Protein AF-A0A2A5CQS4-F1 (afdb_monomer)

Foldseek 3Di:
DFDKDWLVRLCVVVVHDSVVVVVCVVVVQADFDDDDPTGIGTPVRSVSVVQCVVCVVLPDDSVVSVVLVVVVVDPDDPPVSVVVVVVVVVVSVVVVVVVVVVVVVVVVVVVVVVVVVVD

Nearest PDB structures (foldseek):
  5gpe-assembly3_F  TM=7.564E-01  e=1.031E-04  Cupriavidus metallidurans CH34
  3qao-assembly1_A-2  TM=6.750E-01  e=1.261E-04  Listeria monocytogenes EGD-e
  7cla-assembly1_A-2  TM=6.133E-01  e=2.158E-04  Caulobacter vibrioides CB15
  5c8d-assembly2_F  TM=8.703E-01  e=1.583E-02  Thermus thermophilus HB27
  6ama-assembly1_B  TM=7.433E-01  e=9.893E-03  Streptomyces venezuelae

Sequence (119 aa):
MNKTYSISDLSKEFHITSRTIRHYEDLGLLSPVRKGTQRLFNAGDHVRLSLILRGKRIGFSLNEIREIITLYDQPEGEEQQTSFLLDKVYERRQKLILQRQDIQKMLSELDDIEEKLNK

Solvent-accessible surface area (backbone atoms only — not comparable to full-atom values): 6844 Å² tota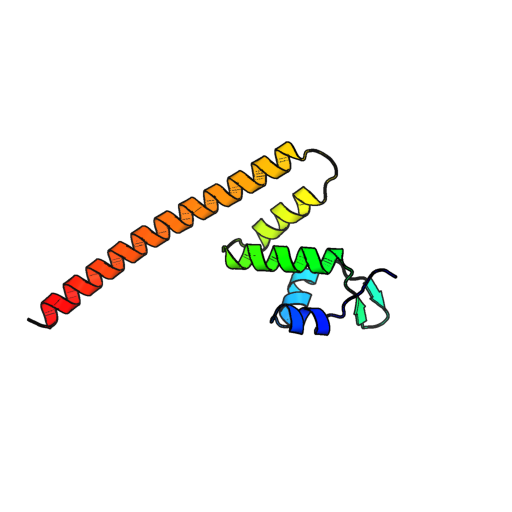l; per-residue (Å²): 130,86,64,69,37,44,58,65,53,51,18,64,75,67,74,44,55,56,67,57,55,49,51,37,36,77,72,66,72,40,83,58,51,72,59,86,93,44,52,37,28,45,61,64,46,52,55,47,50,54,51,52,53,52,40,46,73,79,63,48,51,76,64,58,46,45,55,54,53,56,53,70,73,46,96,70,56,70,68,59,48,51,50,53,53,51,51,54,52,48,55,51,50,52,53,51,52,51,53,51,53,53,52,52,51,54,50,52,56,49,52,57,50,52,59,61,73,75,105

pLDDT: mean 91.88, std 8.25, range [49.5, 98.5]

Secondary structure (DSSP, 8-state):
----EEHHHHHHHTT--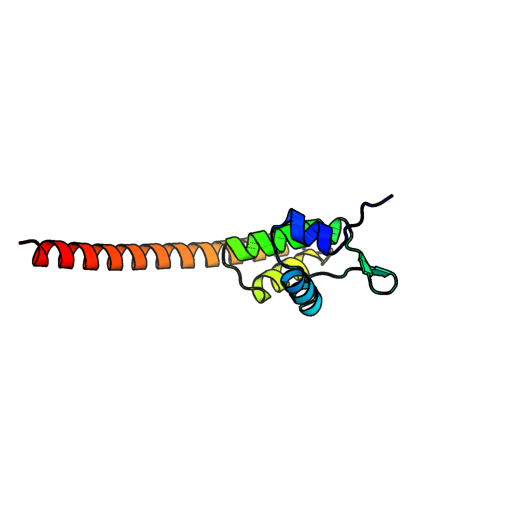HHHHHHHHHTTS--PEEETTEEEE-HHHHHHHHHHHHHHHHT--HHHHHHHHHHHTSSS-HHHHHHHHHHHHHHHHHHHHHHHHHHHHHHHHHHHHHHHH--

Mean predicted aligned error: 5.13 Å

Radius of gyration: 20.42 Å; Cα contacts (8 Å, |Δi|>4): 72; chains: 1; bounding box: 47×34×64 Å

Structure (mmCIF, N/CA/C/O backbone):
data_AF-A0A2A5CQS4-F1
#
_entry.id   AF-A0A2A5CQS4-F1
#
loop_
_atom_site.group_PDB
_atom_site.id
_atom_site.type_symbol
_atom_site.label_atom_id
_atom_site.label_alt_id
_atom_site.label_comp_id
_atom_site.label_asym_id
_atom_site.label_entity_id
_atom_site.label_seq_id
_atom_site.pdbx_PDB_ins_code
_atom_site.Cartn_x
_atom_site.Cartn_y
_atom_site.Cartn_z
_atom_site.occupancy
_atom_site.B_iso_or_equiv
_atom_site.auth_seq_id
_atom_site.auth_comp_id
_atom_site.auth_asym_id
_atom_site.auth_atom_id
_atom_site.pdbx_PDB_model_num
ATOM 1 N N . MET A 1 1 ? 22.794 -13.664 -16.743 1.00 49.50 1 MET A N 1
ATOM 2 C CA . MET A 1 1 ? 21.377 -13.611 -17.171 1.00 49.50 1 MET A CA 1
ATOM 3 C C . MET A 1 1 ? 20.586 -12.910 -16.080 1.00 49.50 1 MET A C 1
ATOM 5 O O . MET A 1 1 ? 20.665 -13.356 -14.943 1.00 49.50 1 MET A O 1
ATOM 9 N N . ASN A 1 2 ? 19.870 -11.823 -16.386 1.00 75.81 2 ASN A N 1
ATOM 10 C CA . ASN A 1 2 ? 18.989 -11.194 -15.397 1.00 75.81 2 ASN A CA 1
ATOM 11 C C . ASN A 1 2 ? 17.813 -12.131 -15.108 1.00 75.81 2 ASN A C 1
ATOM 13 O O . ASN A 1 2 ? 17.155 -12.605 -16.035 1.00 75.81 2 ASN A O 1
ATOM 17 N N . LYS A 1 3 ? 17.586 -12.429 -13.826 1.00 89.88 3 LYS A N 1
ATOM 18 C CA . LYS A 1 3 ? 16.489 -13.289 -13.373 1.00 89.88 3 LYS A CA 1
ATOM 19 C C . LYS A 1 3 ? 15.155 -12.681 -13.815 1.00 89.88 3 LYS A C 1
ATOM 21 O O . LYS A 1 3 ? 14.933 -11.482 -13.650 1.00 89.88 3 LYS A O 1
ATOM 26 N N . THR A 1 4 ? 14.291 -13.515 -14.383 1.00 95.31 4 THR A N 1
ATOM 27 C CA . THR A 1 4 ? 12.919 -13.147 -14.746 1.00 95.31 4 THR A CA 1
ATOM 28 C C . THR A 1 4 ? 11.939 -13.992 -13.950 1.00 95.31 4 THR A C 1
ATOM 30 O O . THR A 1 4 ? 12.268 -15.100 -13.526 1.00 95.31 4 THR A O 1
ATOM 33 N N . TYR A 1 5 ? 10.750 -13.447 -13.735 1.00 97.19 5 TYR A N 1
ATOM 34 C CA . TYR A 1 5 ? 9.682 -14.053 -12.959 1.00 97.19 5 TYR A CA 1
ATOM 35 C C . TYR A 1 5 ? 8.430 -14.130 -13.823 1.00 97.19 5 TYR A C 1
ATOM 37 O O . TYR A 1 5 ? 8.084 -13.177 -14.524 1.00 97.19 5 TYR A O 1
ATOM 45 N N . SER A 1 6 ? 7.725 -15.253 -13.774 1.00 97.31 6 SER A N 1
ATOM 46 C CA . SER A 1 6 ? 6.367 -15.326 -14.295 1.00 97.31 6 SER A CA 1
ATOM 47 C C . SER A 1 6 ? 5.381 -14.703 -13.303 1.00 97.31 6 SER A C 1
ATOM 49 O O . SER A 1 6 ? 5.659 -14.554 -12.112 1.00 97.31 6 SER A O 1
ATOM 51 N N . ILE A 1 7 ? 4.171 -14.400 -13.775 1.00 97.38 7 ILE A N 1
ATOM 52 C CA . ILE A 1 7 ? 3.090 -13.948 -12.887 1.00 97.38 7 ILE A CA 1
ATOM 53 C C . ILE A 1 7 ? 2.754 -14.977 -11.796 1.00 97.38 7 ILE A C 1
ATOM 55 O O . ILE A 1 7 ? 2.322 -14.606 -10.706 1.00 97.38 7 ILE A O 1
ATOM 59 N N . SER A 1 8 ? 2.940 -16.267 -12.085 1.00 97.50 8 SER A N 1
ATOM 60 C CA . SER A 1 8 ? 2.700 -17.354 -11.137 1.00 97.50 8 SER A CA 1
ATOM 61 C C . SER A 1 8 ? 3.779 -17.413 -10.060 1.00 97.50 8 SER A C 1
ATOM 63 O O . SER A 1 8 ? 3.442 -17.680 -8.910 1.00 97.50 8 SER A O 1
ATOM 65 N N . ASP A 1 9 ? 5.035 -17.118 -10.406 1.00 97.88 9 ASP A N 1
ATOM 66 C CA . ASP A 1 9 ? 6.134 -17.049 -9.435 1.00 97.88 9 ASP A CA 1
ATOM 67 C C . ASP A 1 9 ? 5.873 -15.929 -8.428 1.00 97.88 9 ASP A C 1
ATOM 69 O O . ASP A 1 9 ? 5.807 -16.181 -7.228 1.00 97.88 9 ASP A O 1
ATOM 73 N N . LEU A 1 10 ? 5.591 -14.719 -8.926 1.00 97.88 10 LEU A N 1
ATOM 74 C CA . LEU A 1 10 ? 5.282 -13.560 -8.084 1.00 97.88 10 LEU A CA 1
ATOM 75 C C . LEU A 1 10 ? 4.018 -13.772 -7.243 1.00 97.88 10 LEU A C 1
ATOM 77 O O . LEU A 1 10 ? 3.970 -13.394 -6.077 1.00 97.88 10 LEU A O 1
ATOM 81 N N . SER A 1 11 ? 2.985 -14.392 -7.816 1.00 98.12 11 SER A N 1
ATOM 82 C CA . SER A 1 11 ? 1.739 -14.690 -7.102 1.00 98.12 11 SER A CA 1
ATOM 83 C C . SER A 1 11 ? 1.975 -15.610 -5.902 1.00 98.12 11 SER A C 1
ATOM 85 O O . SER A 1 11 ? 1.453 -15.344 -4.818 1.00 98.12 11 SER A O 1
ATOM 87 N N . LYS A 1 12 ? 2.785 -16.662 -6.080 1.00 98.19 12 LYS A N 1
ATOM 88 C CA . LYS A 1 12 ? 3.141 -17.596 -5.005 1.00 98.19 12 LYS A CA 1
ATOM 89 C C . LYS A 1 12 ? 4.033 -16.940 -3.960 1.00 98.19 12 LYS A C 1
ATOM 91 O O . LYS A 1 12 ? 3.753 -17.075 -2.776 1.00 98.19 12 LYS A O 1
ATOM 96 N N . GLU A 1 13 ? 5.067 -16.232 -4.402 1.00 97.88 13 GLU A N 1
ATOM 97 C CA . GLU A 1 13 ? 6.052 -15.599 -3.524 1.00 97.88 13 GLU A CA 1
ATOM 98 C C . GLU A 1 13 ? 5.427 -14.519 -2.633 1.00 97.88 13 GLU A C 1
ATOM 100 O O . GLU A 1 13 ? 5.662 -14.491 -1.430 1.00 97.88 13 GLU A O 1
ATOM 105 N N . PHE A 1 14 ? 4.596 -13.650 -3.210 1.00 97.44 14 PHE A N 1
ATOM 106 C CA . PHE A 1 14 ? 3.994 -12.532 -2.486 1.00 97.44 14 PHE A CA 1
ATOM 107 C C . PHE A 1 14 ? 2.630 -12.855 -1.867 1.00 97.44 14 PHE A C 1
ATOM 109 O O . PHE A 1 14 ? 2.008 -11.972 -1.276 1.00 97.44 14 PHE A O 1
ATOM 116 N N . HIS A 1 15 ? 2.153 -14.096 -2.002 1.00 97.44 15 HIS A N 1
ATOM 117 C CA . HIS A 1 15 ? 0.848 -14.543 -1.508 1.00 97.44 15 HIS A CA 1
ATOM 118 C C . HIS A 1 15 ? -0.318 -13.648 -1.968 1.00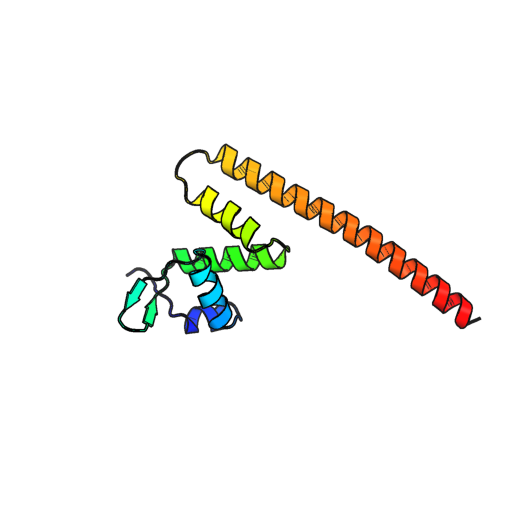 97.44 15 HIS A C 1
ATOM 120 O O . HIS A 1 15 ? -1.231 -13.329 -1.207 1.00 97.44 15 HIS A O 1
ATOM 126 N N . ILE A 1 16 ? -0.293 -13.243 -3.240 1.00 97.56 16 ILE A N 1
ATOM 127 C CA . ILE A 1 16 ? -1.354 -12.454 -3.878 1.00 97.56 16 ILE A CA 1
ATOM 128 C C . ILE A 1 16 ? -1.853 -13.153 -5.129 1.00 97.56 16 ILE A C 1
ATOM 130 O O . ILE A 1 16 ? -1.151 -13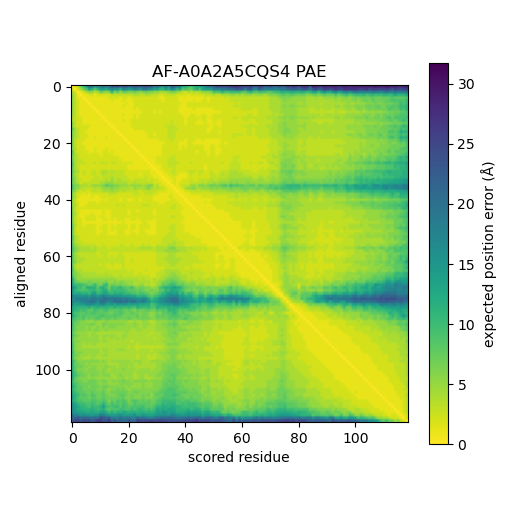.947 -5.747 1.00 97.56 16 ILE A O 1
ATOM 134 N N . THR A 1 17 ? -3.068 -12.834 -5.556 1.00 98.12 17 THR A N 1
ATOM 135 C CA . THR A 1 17 ? -3.615 -13.430 -6.776 1.00 98.12 17 THR A CA 1
ATOM 136 C C . THR A 1 17 ? -2.932 -12.866 -8.025 1.00 98.12 17 THR A C 1
ATOM 138 O O . THR A 1 17 ? -2.581 -11.686 -8.086 1.00 98.12 17 THR A O 1
ATOM 141 N N . SER A 1 18 ? -2.847 -13.659 -9.097 1.00 97.56 18 SER A N 1
ATOM 142 C CA . SER A 1 18 ? -2.444 -13.135 -10.412 1.00 97.56 18 SER A CA 1
ATOM 143 C C . SER A 1 18 ? -3.381 -12.027 -10.915 1.00 97.56 18 SER A C 1
ATOM 145 O O . SER A 1 18 ? -2.972 -11.190 -11.714 1.00 97.56 18 SER A O 1
ATOM 147 N N . ARG A 1 19 ? -4.644 -11.992 -10.455 1.00 97.62 19 ARG A N 1
ATOM 148 C CA . ARG A 1 19 ? -5.576 -10.887 -10.733 1.00 97.62 19 ARG A CA 1
ATOM 149 C C . ARG A 1 19 ? -5.086 -9.577 -10.110 1.00 97.62 19 ARG A C 1
ATOM 151 O O . ARG A 1 19 ? -5.142 -8.559 -10.784 1.00 97.62 19 ARG A O 1
ATOM 158 N N . THR A 1 20 ? -4.563 -9.612 -8.886 1.00 97.38 20 THR A N 1
ATOM 159 C CA . THR A 1 20 ? -3.968 -8.446 -8.215 1.00 97.38 20 THR A CA 1
ATOM 160 C C . THR A 1 20 ? -2.755 -7.921 -8.980 1.00 97.38 20 THR A C 1
ATOM 162 O O . THR A 1 20 ? -2.658 -6.723 -9.213 1.00 97.38 20 THR A O 1
ATOM 165 N N . ILE A 1 21 ? -1.867 -8.810 -9.435 1.00 97.56 21 ILE A N 1
ATOM 166 C CA . ILE A 1 21 ? -0.677 -8.410 -10.206 1.00 97.56 21 ILE A CA 1
ATOM 167 C C . ILE A 1 21 ? -1.080 -7.770 -11.541 1.00 97.56 21 ILE A C 1
ATOM 169 O O . ILE A 1 21 ? -0.558 -6.716 -11.890 1.00 97.56 21 ILE A O 1
ATOM 173 N N . ARG A 1 22 ? -2.049 -8.361 -12.258 1.00 96.69 22 ARG A N 1
ATOM 174 C CA . ARG A 1 22 ? -2.605 -7.764 -13.487 1.00 96.69 22 ARG A CA 1
ATOM 175 C C . ARG A 1 22 ? -3.225 -6.398 -13.227 1.00 96.69 22 ARG A C 1
ATOM 177 O O . ARG A 1 22 ? -2.982 -5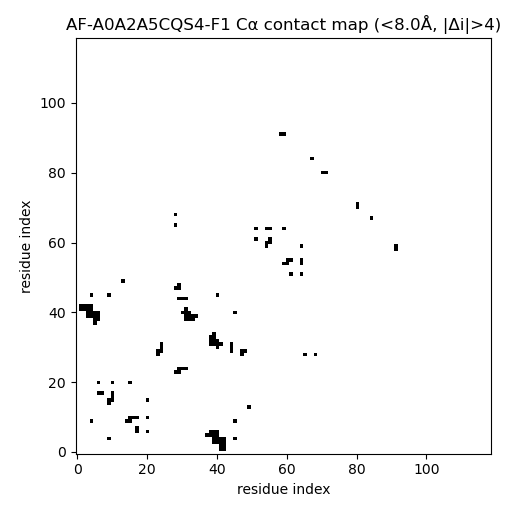.479 -13.985 1.00 96.69 22 ARG A O 1
ATOM 184 N N . HIS A 1 23 ? -3.949 -6.245 -12.124 1.00 96.31 23 HIS A N 1
ATOM 185 C CA . HIS A 1 23 ? -4.499 -4.948 -11.759 1.00 96.31 23 HIS A CA 1
ATOM 186 C C . HIS A 1 23 ? -3.401 -3.892 -11.544 1.00 96.31 23 HIS A C 1
ATOM 188 O O . HIS A 1 23 ? -3.573 -2.748 -11.944 1.00 96.31 23 HIS A O 1
ATOM 194 N N . TYR A 1 24 ? -2.255 -4.253 -10.960 1.00 95.75 24 TYR A N 1
ATOM 195 C CA . TYR A 1 24 ? -1.128 -3.323 -10.817 1.00 95.75 24 TYR A CA 1
ATOM 196 C C . TYR A 1 24 ? -0.458 -2.990 -12.158 1.00 95.75 24 TYR A C 1
ATOM 198 O O . TYR A 1 24 ? -0.080 -1.840 -12.362 1.00 95.75 24 TYR A O 1
ATOM 206 N N . GLU A 1 25 ? -0.365 -3.948 -13.084 1.00 94.38 25 GLU A N 1
ATOM 207 C CA . GLU A 1 25 ? 0.022 -3.687 -14.483 1.00 94.38 25 GLU A CA 1
ATOM 208 C C . GLU A 1 25 ? -0.956 -2.715 -15.161 1.00 94.38 25 GLU A C 1
ATOM 210 O O . GLU A 1 25 ? -0.515 -1.715 -15.717 1.00 94.38 25 GLU A O 1
ATOM 215 N N . ASP A 1 26 ? -2.270 -2.944 -15.051 1.00 94.31 26 ASP A N 1
ATOM 216 C CA . ASP A 1 26 ? -3.305 -2.080 -15.645 1.00 94.31 26 ASP A CA 1
ATOM 217 C C . ASP A 1 26 ? -3.241 -0.641 -15.099 1.00 94.31 26 ASP A C 1
ATOM 219 O O . ASP A 1 26 ? -3.553 0.322 -15.795 1.00 94.31 26 ASP A O 1
ATOM 223 N N . LEU A 1 27 ? -2.810 -0.484 -13.843 1.00 91.75 27 LEU A N 1
ATOM 224 C CA . LEU A 1 27 ? -2.605 0.808 -13.185 1.00 91.75 27 LEU A CA 1
ATOM 225 C C . LEU A 1 27 ? -1.260 1.477 -13.519 1.00 91.75 27 LEU A C 1
ATOM 227 O O . LEU A 1 27 ? -0.985 2.548 -12.964 1.00 91.75 27 LEU A O 1
ATOM 231 N N . GLY A 1 28 ? -0.437 0.855 -14.371 1.00 90.88 28 GLY A N 1
ATOM 232 C CA . GLY A 1 28 ? 0.885 1.336 -14.777 1.00 90.88 28 GLY A CA 1
ATOM 233 C C . GLY A 1 28 ? 1.976 1.170 -13.716 1.00 90.88 28 GLY A C 1
ATOM 234 O O . GLY A 1 28 ? 3.057 1.727 -13.861 1.00 90.88 28 GLY A O 1
ATOM 235 N N . LEU A 1 29 ? 1.714 0.425 -12.639 1.00 91.75 29 LEU A N 1
ATOM 23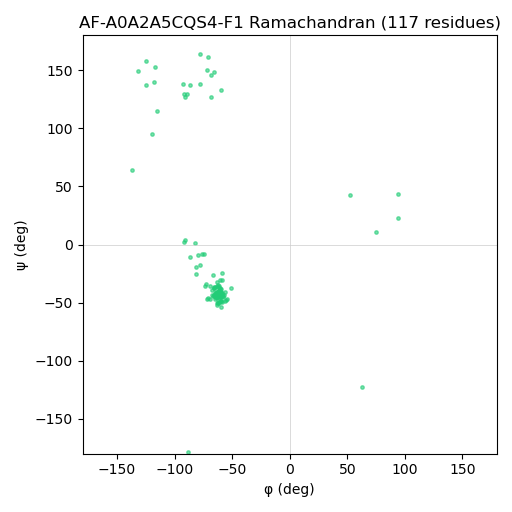6 C CA . LEU A 1 29 ? 2.672 0.228 -11.546 1.00 91.75 29 LEU A CA 1
ATOM 237 C C . LEU A 1 29 ? 3.716 -0.850 -11.858 1.00 91.75 29 LEU A C 1
ATOM 239 O O . LEU A 1 29 ? 4.753 -0.904 -11.209 1.00 91.75 29 LEU A O 1
ATOM 243 N N . LEU A 1 30 ? 3.446 -1.724 -12.823 1.00 93.56 30 LEU A N 1
ATOM 244 C CA . LEU A 1 30 ? 4.362 -2.765 -13.290 1.00 93.56 30 LEU A CA 1
ATOM 245 C C . LEU A 1 30 ? 4.419 -2.724 -14.815 1.00 93.56 30 LEU A C 1
ATOM 247 O O . LEU A 1 30 ? 3.427 -2.382 -15.461 1.00 93.56 30 LEU A O 1
ATOM 251 N N . SER A 1 31 ? 5.558 -3.087 -15.403 1.00 91.88 31 SER A N 1
ATOM 252 C CA . SER A 1 31 ? 5.741 -3.029 -16.860 1.00 91.88 31 SER A CA 1
ATOM 253 C C . SER A 1 31 ? 6.456 -4.280 -17.383 1.00 91.88 31 SER A C 1
ATOM 255 O O . SER A 1 31 ? 7.567 -4.187 -17.906 1.00 91.88 31 SER A O 1
ATOM 257 N N . PRO A 1 32 ? 5.831 -5.470 -17.252 1.00 95.12 32 PRO A N 1
ATOM 258 C CA . PRO A 1 32 ? 6.438 -6.719 -17.690 1.00 95.12 32 PRO A CA 1
ATOM 259 C C . PRO A 1 32 ? 6.622 -6.764 -19.207 1.00 95.12 32 PRO A C 1
ATOM 261 O O . PRO A 1 32 ? 5.785 -6.292 -19.980 1.00 95.12 32 PRO A O 1
ATOM 264 N N . VAL A 1 33 ? 7.665 -7.463 -19.648 1.00 95.81 33 VAL A N 1
ATOM 265 C CA . VAL A 1 33 ? 7.858 -7.787 -21.064 1.00 95.81 33 VAL A CA 1
ATOM 266 C C . VAL A 1 33 ? 6.943 -8.951 -21.441 1.00 95.81 33 VAL A C 1
ATOM 268 O O . VAL A 1 33 ? 6.814 -9.931 -20.701 1.00 95.81 33 VAL A O 1
ATOM 271 N N . ARG A 1 34 ? 6.311 -8.877 -22.615 1.00 94.75 34 ARG A N 1
ATOM 272 C CA . ARG A 1 34 ? 5.503 -9.981 -23.150 1.00 94.75 34 ARG A CA 1
ATOM 273 C C . ARG A 1 34 ? 6.345 -10.894 -24.036 1.00 94.75 34 ARG A C 1
ATOM 275 O O . ARG A 1 34 ? 6.996 -10.431 -24.967 1.00 94.75 34 ARG A O 1
ATOM 282 N N . LYS A 1 35 ? 6.281 -12.202 -23.779 1.00 93.75 35 LYS A N 1
ATOM 283 C CA . LYS A 1 35 ? 6.825 -13.257 -24.646 1.00 93.75 35 LYS A CA 1
ATOM 284 C C . LYS A 1 35 ? 5.677 -14.172 -25.070 1.00 93.75 35 LYS A C 1
ATOM 286 O O . LYS A 1 35 ? 5.265 -15.059 -24.325 1.00 93.75 35 LYS A O 1
ATOM 291 N N . GLY A 1 36 ? 5.109 -13.896 -26.245 1.00 93.19 36 GLY A N 1
ATOM 292 C CA . GLY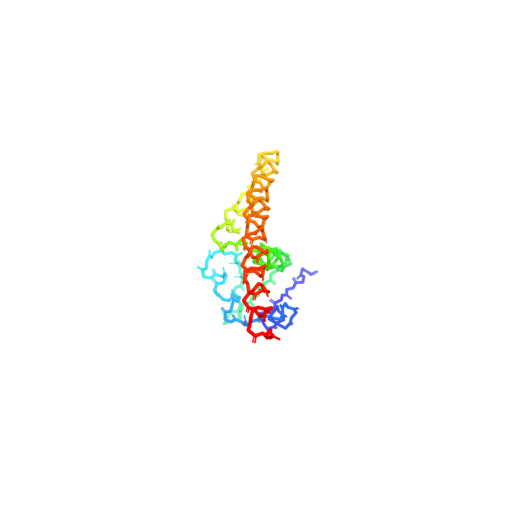 A 1 36 ? 3.830 -14.476 -26.658 1.00 93.19 36 GLY A CA 1
ATOM 293 C C . GLY A 1 36 ? 2.709 -14.036 -25.712 1.00 93.19 36 GLY A C 1
ATOM 294 O O . GLY A 1 36 ? 2.497 -12.843 -25.506 1.00 93.19 36 GLY A O 1
ATOM 295 N N . THR A 1 37 ? 2.017 -14.995 -25.098 1.00 90.38 37 THR A N 1
ATOM 296 C CA . THR A 1 37 ? 0.955 -14.735 -24.108 1.00 90.38 37 THR A CA 1
ATOM 297 C C . THR A 1 37 ? 1.481 -14.575 -22.677 1.00 90.38 37 THR A C 1
ATOM 299 O O . THR A 1 37 ? 0.736 -14.156 -21.785 1.00 90.38 37 THR A O 1
ATOM 302 N N . GLN A 1 38 ? 2.756 -14.893 -22.434 1.00 93.50 38 GLN A N 1
ATOM 303 C CA . GLN A 1 38 ? 3.351 -14.876 -21.102 1.00 93.50 38 GLN A CA 1
ATOM 304 C C . GLN A 1 38 ? 3.887 -13.485 -20.742 1.00 93.50 38 GLN A C 1
ATOM 306 O O . GLN A 1 38 ? 4.551 -12.829 -21.544 1.00 93.50 38 GLN A O 1
ATOM 311 N N . ARG A 1 39 ? 3.630 -13.060 -19.500 1.00 96.06 39 ARG A N 1
ATOM 312 C CA . ARG A 1 39 ? 4.246 -11.882 -18.873 1.00 96.06 39 ARG A CA 1
ATOM 313 C C . ARG A 1 39 ? 5.508 -12.301 -18.137 1.00 96.06 39 ARG A C 1
ATOM 315 O O . ARG A 1 39 ? 5.443 -13.205 -17.300 1.00 96.06 39 ARG A O 1
ATOM 322 N N . LEU A 1 40 ? 6.613 -11.638 -18.446 1.00 97.12 40 LEU A N 1
ATOM 323 C CA . LEU A 1 40 ? 7.903 -11.820 -17.801 1.00 97.12 40 LEU A CA 1
ATOM 324 C C . LEU A 1 40 ? 8.272 -10.529 -17.075 1.00 97.12 40 LEU A C 1
ATOM 326 O O . LEU A 1 40 ? 8.473 -9.487 -17.696 1.00 97.12 40 LEU A O 1
ATOM 330 N N . PHE A 1 41 ? 8.343 -10.625 -15.756 1.00 96.56 41 PHE A N 1
ATOM 331 C CA . PHE A 1 41 ? 8.731 -9.547 -14.860 1.00 96.56 41 PHE A CA 1
ATOM 332 C C . PHE A 1 41 ? 10.232 -9.636 -14.609 1.00 96.56 41 PHE A C 1
ATOM 334 O O . PHE A 1 41 ? 10.773 -10.732 -14.433 1.00 96.56 41 PHE A O 1
ATOM 341 N N . ASN A 1 42 ? 10.921 -8.504 -14.610 1.00 95.44 42 ASN A N 1
ATOM 342 C CA . ASN A 1 42 ? 12.349 -8.461 -14.314 1.00 95.44 42 ASN A CA 1
ATOM 343 C C . ASN A 1 42 ? 12.598 -8.294 -12.798 1.00 95.44 42 ASN A C 1
ATOM 345 O O . ASN A 1 42 ? 11.672 -8.262 -11.987 1.00 95.44 42 ASN A O 1
ATOM 349 N N . ALA A 1 43 ? 13.867 -8.208 -12.393 1.00 93.94 43 ALA A N 1
ATOM 350 C CA . ALA A 1 43 ? 14.225 -7.983 -10.992 1.00 93.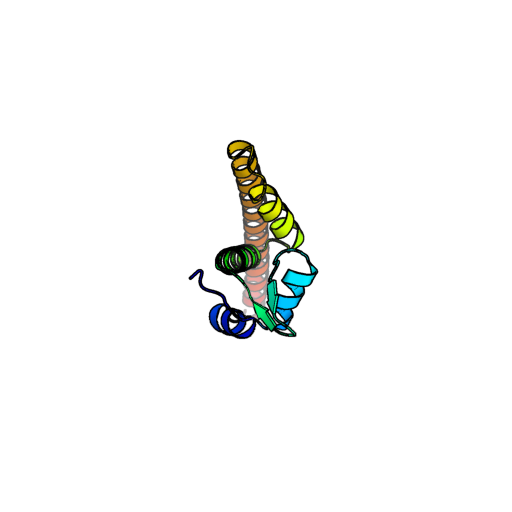94 43 ALA A CA 1
ATOM 351 C C . ALA A 1 43 ? 13.727 -6.629 -10.442 1.00 93.94 43 ALA A C 1
ATOM 353 O O . ALA A 1 43 ? 13.375 -6.546 -9.270 1.00 93.94 43 ALA A O 1
ATOM 354 N N . GLY A 1 44 ? 13.650 -5.590 -11.277 1.00 91.56 44 GLY A N 1
ATOM 355 C CA . GLY A 1 44 ? 13.090 -4.291 -10.901 1.00 91.56 44 GLY A CA 1
ATOM 356 C C . GLY A 1 44 ? 11.587 -4.360 -10.632 1.00 91.56 44 GLY A C 1
ATOM 357 O O . GLY A 1 44 ? 11.133 -3.858 -9.609 1.00 91.56 44 GLY A O 1
ATOM 358 N N . ASP A 1 45 ? 10.823 -5.059 -11.478 1.00 94.06 45 ASP A N 1
ATOM 359 C CA . ASP A 1 45 ? 9.391 -5.305 -11.257 1.00 94.06 45 ASP A CA 1
ATOM 360 C C . ASP A 1 45 ? 9.143 -6.064 -9.946 1.00 94.06 45 ASP A C 1
ATOM 362 O O . ASP A 1 45 ? 8.185 -5.781 -9.231 1.00 94.06 45 ASP A O 1
ATOM 366 N N . HIS A 1 46 ? 10.013 -7.025 -9.619 1.00 95.12 46 HIS A N 1
ATOM 367 C CA . HIS A 1 46 ? 9.942 -7.787 -8.370 1.00 95.12 46 HIS A CA 1
ATOM 368 C C . HIS A 1 46 ? 10.123 -6.885 -7.141 1.00 95.12 46 HIS A C 1
ATOM 370 O O . HIS A 1 46 ? 9.275 -6.881 -6.243 1.00 95.12 46 HIS A O 1
ATOM 376 N N . VAL A 1 47 ? 11.171 -6.055 -7.136 1.00 92.94 47 VAL A N 1
ATOM 377 C CA . VAL A 1 47 ? 11.412 -5.075 -6.064 1.00 92.94 47 VAL A CA 1
ATOM 378 C C . VAL A 1 47 ? 10.253 -4.085 -5.973 1.00 92.94 47 VAL A C 1
ATOM 380 O O . VAL A 1 47 ? 9.739 -3.824 -4.883 1.00 92.94 47 VAL A O 1
ATOM 383 N N . ARG A 1 48 ? 9.783 -3.578 -7.115 1.00 93.25 48 ARG A N 1
ATOM 384 C CA . ARG A 1 48 ? 8.663 -2.638 -7.184 1.00 93.25 48 ARG A CA 1
ATOM 385 C C . ARG A 1 48 ? 7.376 -3.250 -6.631 1.00 93.25 48 ARG A C 1
ATOM 387 O O . ARG A 1 48 ? 6.696 -2.604 -5.837 1.00 93.25 48 ARG A O 1
ATOM 394 N N . LEU A 1 49 ? 7.069 -4.506 -6.960 1.00 95.94 49 LEU A N 1
ATOM 395 C CA . LEU A 1 49 ? 5.923 -5.224 -6.399 1.00 95.94 49 LEU A CA 1
ATOM 396 C C . LEU A 1 49 ? 6.018 -5.345 -4.872 1.00 95.94 49 LEU A C 1
ATOM 398 O O . LEU A 1 49 ? 5.035 -5.079 -4.178 1.00 95.94 49 LEU A O 1
ATOM 402 N N . SER A 1 50 ? 7.197 -5.668 -4.337 1.00 95.19 50 SER A N 1
ATOM 403 C CA . SER A 1 50 ? 7.433 -5.700 -2.888 1.00 95.19 50 SER A CA 1
ATOM 404 C C . SER A 1 50 ? 7.137 -4.346 -2.223 1.00 95.19 50 SER A C 1
ATOM 406 O O . SER A 1 50 ? 6.437 -4.281 -1.205 1.00 95.19 50 SER A O 1
ATOM 408 N N . LEU A 1 51 ? 7.585 -3.244 -2.836 1.00 92.44 51 LEU A N 1
ATOM 409 C CA . LEU A 1 51 ? 7.333 -1.884 -2.347 1.00 92.44 51 LEU A CA 1
ATOM 410 C C . LEU A 1 51 ? 5.845 -1.512 -2.387 1.00 92.44 51 LEU A C 1
ATOM 412 O O . LEU A 1 51 ? 5.325 -0.997 -1.394 1.00 92.44 51 LEU A O 1
ATOM 416 N N . ILE A 1 52 ? 5.140 -1.834 -3.477 1.00 94.81 52 ILE A N 1
ATOM 417 C CA . ILE A 1 52 ? 3.688 -1.618 -3.600 1.00 94.81 52 ILE A CA 1
ATOM 418 C C . ILE A 1 52 ? 2.954 -2.323 -2.455 1.00 94.81 52 ILE A C 1
ATOM 420 O O . ILE A 1 52 ? 2.136 -1.715 -1.760 1.00 94.81 52 ILE A O 1
ATOM 424 N N . LEU A 1 53 ? 3.269 -3.596 -2.209 1.00 96.00 53 LEU A N 1
ATOM 425 C CA . LEU A 1 53 ? 2.615 -4.387 -1.165 1.00 96.00 53 LEU A CA 1
ATOM 426 C C . LEU A 1 53 ? 2.921 -3.863 0.241 1.00 96.00 53 LEU A C 1
ATOM 428 O O . LEU A 1 53 ? 2.028 -3.823 1.093 1.00 96.00 53 LEU A O 1
ATOM 432 N N . ARG A 1 54 ? 4.152 -3.403 0.487 1.00 93.19 54 ARG A N 1
ATOM 433 C CA . ARG A 1 54 ? 4.518 -2.752 1.750 1.00 93.19 54 ARG A CA 1
ATOM 434 C C . ARG A 1 54 ? 3.738 -1.453 1.956 1.00 93.19 54 ARG A C 1
ATOM 436 O O . ARG A 1 54 ? 3.193 -1.249 3.040 1.00 93.19 54 ARG A O 1
ATOM 443 N N . GLY A 1 55 ? 3.623 -0.618 0.922 1.00 93.62 55 GLY A N 1
ATOM 444 C CA . GLY A 1 55 ? 2.828 0.610 0.964 1.00 93.62 55 GLY A CA 1
ATOM 445 C C . GLY A 1 55 ? 1.355 0.329 1.275 1.00 93.62 55 GLY A C 1
ATOM 446 O O . GLY A 1 55 ? 0.775 0.944 2.173 1.00 93.62 55 GLY A O 1
ATOM 447 N N . LYS A 1 56 ? 0.771 -0.685 0.620 1.00 95.12 56 LYS A N 1
ATOM 448 C CA . LYS A 1 56 ? -0.602 -1.136 0.892 1.00 95.12 56 LYS A CA 1
ATOM 449 C C . LYS A 1 56 ? -0.795 -1.581 2.338 1.00 95.12 56 LYS A C 1
ATOM 451 O O . LYS A 1 56 ? -1.807 -1.223 2.933 1.00 95.12 56 LYS A O 1
ATOM 456 N N . ARG A 1 57 ? 0.163 -2.317 2.914 1.00 93.19 57 ARG A N 1
ATOM 457 C CA . ARG A 1 57 ? 0.097 -2.801 4.306 1.00 93.19 57 ARG A CA 1
ATOM 458 C C . ARG A 1 57 ? 0.082 -1.664 5.329 1.00 93.19 57 ARG A C 1
ATOM 460 O O . ARG A 1 57 ? -0.598 -1.768 6.340 1.00 93.19 57 ARG A O 1
ATOM 467 N N . ILE A 1 58 ? 0.804 -0.579 5.059 1.00 90.56 58 ILE A N 1
ATOM 468 C CA . ILE A 1 58 ? 0.844 0.612 5.928 1.00 90.56 58 ILE A CA 1
ATOM 469 C C . ILE A 1 58 ? -0.404 1.497 5.707 1.00 90.56 58 ILE A C 1
ATOM 471 O O . ILE A 1 58 ? -0.715 2.395 6.493 1.00 90.56 58 ILE A O 1
ATOM 475 N N . GLY A 1 59 ? -1.195 1.185 4.678 1.00 91.25 59 GLY A N 1
ATOM 476 C CA . GLY A 1 59 ? -2.489 1.793 4.397 1.00 91.25 59 GLY A CA 1
ATOM 477 C C . GLY A 1 59 ? -2.431 2.966 3.429 1.00 91.25 59 GLY A C 1
ATOM 478 O O . GLY A 1 59 ? -3.353 3.775 3.425 1.00 91.25 59 GLY A O 1
ATOM 479 N N . PHE A 1 60 ? -1.389 3.043 2.599 1.00 93.88 60 PHE A N 1
ATOM 480 C CA . PHE A 1 60 ? -1.426 3.904 1.424 1.00 93.88 60 PHE A CA 1
ATOM 481 C C . PHE A 1 60 ? -2.428 3.365 0.387 1.00 93.88 60 PHE A C 1
ATOM 483 O O . PHE A 1 60 ? -2.642 2.153 0.204 1.00 93.88 60 PHE A O 1
ATOM 490 N N . SER A 1 61 ? -3.070 4.289 -0.311 1.00 92.81 61 SER A N 1
ATOM 491 C CA . SER A 1 61 ? -3.862 4.031 -1.506 1.00 92.81 61 SER A CA 1
ATOM 492 C C . SER A 1 61 ? -2.955 3.670 -2.688 1.00 92.81 61 SER A C 1
ATOM 494 O O . SER A 1 61 ? -1.754 3.931 -2.686 1.00 92.81 61 SER A O 1
ATOM 496 N N . LEU A 1 62 ? -3.524 3.052 -3.728 1.00 92.06 62 LEU A N 1
ATOM 497 C CA . LEU A 1 62 ? -2.757 2.742 -4.944 1.00 92.06 62 LEU A CA 1
ATOM 498 C C . LEU A 1 62 ? -2.322 4.007 -5.697 1.00 92.06 62 LEU A C 1
ATOM 500 O O . LEU A 1 62 ? -1.307 3.973 -6.382 1.00 92.06 62 LEU A O 1
ATOM 504 N N . ASN A 1 63 ? -3.056 5.112 -5.543 1.00 91.56 63 ASN A N 1
ATOM 505 C CA . ASN A 1 63 ? -2.689 6.395 -6.136 1.00 91.56 63 ASN A CA 1
ATOM 506 C C . ASN A 1 63 ? -1.483 7.013 -5.422 1.00 91.56 63 ASN A C 1
ATOM 508 O O . ASN A 1 63 ? -0.520 7.351 -6.097 1.00 91.56 63 ASN A O 1
ATOM 512 N N . GLU A 1 64 ? -1.475 7.050 -4.085 1.00 91.69 64 GLU A N 1
ATOM 513 C CA . GLU A 1 64 ? -0.309 7.520 -3.316 1.00 91.69 64 GLU A CA 1
ATOM 514 C C . GLU A 1 64 ? 0.929 6.663 -3.610 1.00 91.69 64 GLU A C 1
ATOM 516 O O . GLU A 1 64 ? 2.023 7.182 -3.796 1.00 91.69 64 GLU A O 1
ATOM 521 N N . ILE A 1 65 ? 0.760 5.340 -3.713 1.00 92.69 65 ILE A N 1
ATOM 522 C CA . ILE A 1 65 ? 1.858 4.438 -4.087 1.00 92.69 65 ILE A CA 1
ATOM 523 C C . ILE A 1 65 ? 2.374 4.750 -5.496 1.00 92.69 65 ILE A C 1
ATOM 525 O O . ILE A 1 65 ? 3.584 4.727 -5.706 1.00 92.69 65 ILE A O 1
ATOM 529 N N . ARG A 1 66 ? 1.483 5.047 -6.452 1.00 89.62 66 ARG A N 1
ATOM 530 C CA . ARG A 1 66 ? 1.882 5.459 -7.803 1.00 89.62 66 ARG A CA 1
ATOM 531 C C . ARG A 1 66 ? 2.697 6.744 -7.760 1.00 89.62 66 ARG A C 1
ATOM 533 O O . ARG A 1 66 ? 3.778 6.763 -8.325 1.00 89.62 66 ARG A O 1
ATOM 540 N N . GLU A 1 67 ? 2.203 7.773 -7.075 1.00 88.12 67 GLU A N 1
ATOM 541 C CA . GLU A 1 67 ? 2.894 9.061 -6.932 1.00 88.12 67 GLU A CA 1
ATOM 542 C C . GLU A 1 67 ? 4.298 8.879 -6.355 1.00 88.12 67 GLU A C 1
ATOM 544 O O . GLU A 1 67 ? 5.263 9.378 -6.928 1.00 88.12 67 GLU A O 1
ATOM 549 N N . ILE A 1 68 ? 4.422 8.096 -5.278 1.00 86.62 68 ILE A N 1
ATOM 550 C CA . ILE A 1 68 ? 5.713 7.783 -4.664 1.00 86.62 68 ILE A CA 1
ATOM 551 C C . ILE A 1 68 ? 6.622 7.079 -5.678 1.00 86.62 68 ILE A C 1
ATOM 553 O O . ILE A 1 68 ? 7.725 7.545 -5.922 1.00 86.62 68 ILE A O 1
ATOM 557 N N . ILE A 1 69 ? 6.181 5.988 -6.309 1.00 83.12 69 ILE A N 1
ATOM 558 C CA . ILE A 1 69 ? 7.037 5.216 -7.229 1.00 83.12 69 ILE A CA 1
ATOM 559 C C . ILE A 1 69 ? 7.446 6.042 -8.455 1.00 83.12 69 ILE A C 1
ATOM 561 O O . ILE A 1 69 ? 8.607 6.002 -8.846 1.00 83.12 69 ILE A O 1
ATOM 565 N N . THR A 1 70 ? 6.526 6.809 -9.044 1.00 82.69 70 THR A N 1
ATOM 566 C CA . THR A 1 70 ? 6.816 7.658 -10.208 1.00 82.69 70 THR A CA 1
ATOM 567 C C . THR A 1 70 ? 7.846 8.737 -9.884 1.00 82.69 70 THR A C 1
ATOM 569 O O . THR A 1 70 ? 8.690 9.030 -10.725 1.00 82.69 70 THR A O 1
ATOM 572 N N . LEU A 1 71 ? 7.814 9.298 -8.672 1.00 80.75 71 LEU A N 1
ATOM 573 C CA . LEU A 1 71 ? 8.794 10.290 -8.234 1.00 80.75 71 LEU A CA 1
ATOM 574 C C . LEU A 1 71 ? 10.212 9.694 -8.145 1.00 80.75 71 LEU A C 1
ATOM 576 O O . LEU A 1 71 ? 11.174 10.362 -8.503 1.00 80.75 71 LEU A O 1
ATOM 580 N N . TYR A 1 72 ? 10.332 8.429 -7.729 1.00 74.69 72 TYR A N 1
ATOM 581 C CA . TYR A 1 72 ? 11.610 7.706 -7.636 1.00 74.69 72 TYR A CA 1
ATOM 582 C C . TYR A 1 72 ? 12.148 7.203 -8.985 1.00 74.69 72 TYR A C 1
ATOM 584 O O . TYR A 1 72 ? 13.331 6.890 -9.091 1.00 74.69 72 TYR A O 1
ATOM 592 N N . ASP A 1 73 ? 11.308 7.123 -10.020 1.00 76.31 73 ASP A N 1
ATOM 593 C CA . ASP A 1 73 ? 11.754 6.789 -11.378 1.00 76.31 73 ASP A CA 1
ATOM 594 C C . ASP A 1 73 ? 12.461 7.982 -12.066 1.00 76.31 73 ASP A C 1
ATOM 596 O O . ASP A 1 73 ? 13.032 7.814 -13.147 1.00 76.31 73 ASP A O 1
ATOM 600 N N . GLN A 1 74 ? 12.444 9.182 -11.465 1.00 76.44 74 GLN A N 1
ATOM 601 C CA . GLN A 1 74 ? 13.115 10.366 -12.006 1.00 76.44 74 GLN A CA 1
ATOM 602 C C . GLN A 1 74 ? 14.572 10.474 -11.510 1.00 76.44 74 GLN A C 1
ATOM 604 O O . GLN A 1 74 ? 14.818 10.394 -10.307 1.00 76.44 74 GLN A O 1
ATOM 609 N N . PRO A 1 75 ? 15.554 10.674 -12.412 1.00 66.19 75 PRO A N 1
ATOM 610 C CA . PRO A 1 75 ? 16.982 10.645 -12.075 1.00 66.19 75 PRO A CA 1
ATOM 611 C C . PRO A 1 75 ? 17.492 11.877 -11.307 1.00 66.19 75 PRO A C 1
ATOM 613 O O . PRO A 1 75 ? 18.638 11.877 -10.865 1.00 66.19 75 PRO A O 1
ATOM 616 N N . GLU A 1 76 ? 16.680 12.923 -11.146 1.00 70.38 76 GLU A N 1
ATOM 617 C CA . GLU A 1 76 ? 17.072 14.187 -10.517 1.00 70.38 76 GLU A CA 1
ATOM 618 C C . GLU A 1 76 ? 16.233 14.450 -9.254 1.00 70.38 76 GLU A C 1
ATOM 620 O O . GLU A 1 76 ? 15.026 14.211 -9.239 1.00 70.38 76 GLU A O 1
ATOM 625 N N . GLY A 1 77 ? 16.865 14.971 -8.193 1.00 70.88 77 GLY A N 1
ATOM 626 C CA . GLY A 1 77 ? 16.157 15.486 -7.012 1.00 70.88 77 GLY A CA 1
ATOM 627 C C . GLY A 1 77 ? 15.960 14.509 -5.845 1.00 70.88 77 GLY A C 1
ATOM 628 O O . GLY A 1 77 ? 14.893 14.508 -5.235 1.00 70.88 77 GLY A O 1
ATOM 629 N N . GLU A 1 78 ? 16.980 13.727 -5.480 1.00 75.88 78 GLU A N 1
ATOM 630 C CA . GLU A 1 78 ? 16.950 12.787 -4.338 1.00 75.88 78 GLU A CA 1
ATOM 631 C C . GLU A 1 78 ? 16.475 13.434 -3.016 1.00 75.88 78 GLU A C 1
ATOM 633 O O . GLU A 1 78 ? 15.711 12.832 -2.256 1.00 75.88 78 GLU A O 1
ATOM 638 N N . GLU A 1 79 ? 16.848 14.694 -2.759 1.00 81.81 79 GLU A N 1
ATOM 639 C CA . GLU A 1 79 ? 16.376 15.443 -1.584 1.00 81.81 79 GLU A CA 1
ATOM 640 C C . GLU A 1 79 ? 14.867 15.721 -1.633 1.00 81.81 79 GLU A C 1
ATOM 642 O O . GLU A 1 79 ? 14.166 15.522 -0.639 1.00 81.81 79 GLU A O 1
ATOM 647 N N . GLN A 1 80 ? 14.338 16.125 -2.793 1.00 81.19 80 GLN A N 1
ATOM 648 C CA . GLN A 1 80 ? 12.906 16.387 -2.975 1.00 81.19 80 GLN A CA 1
ATOM 649 C C . GLN A 1 80 ? 12.094 15.090 -2.880 1.00 81.19 80 GLN A C 1
ATOM 651 O O . GLN A 1 80 ? 11.035 15.068 -2.252 1.00 81.19 80 GLN A O 1
ATOM 656 N N . GLN A 1 81 ? 12.622 13.995 -3.435 1.00 83.12 81 GLN A N 1
ATOM 657 C CA . GLN A 1 81 ? 12.044 12.654 -3.327 1.00 83.12 81 GLN A CA 1
ATOM 658 C C . GLN A 1 81 ? 11.941 12.201 -1.871 1.00 83.12 81 GLN A C 1
ATOM 660 O O . GLN A 1 81 ? 10.881 11.765 -1.412 1.00 83.12 81 GLN A O 1
ATOM 665 N N . THR A 1 82 ? 13.040 12.352 -1.131 1.00 84.62 82 THR A N 1
ATOM 666 C CA . THR A 1 82 ? 13.117 11.985 0.283 1.00 84.62 82 THR A CA 1
ATOM 667 C C . THR A 1 82 ? 12.166 12.834 1.120 1.00 84.62 82 THR A C 1
ATOM 669 O O . THR A 1 82 ? 11.414 12.285 1.926 1.00 84.62 82 THR A O 1
ATOM 672 N N . SER A 1 83 ? 12.142 14.151 0.896 1.00 87.62 83 SER A N 1
ATOM 673 C CA . SER A 1 83 ? 11.232 15.073 1.582 1.00 87.62 83 SER A CA 1
ATOM 674 C C . SER A 1 83 ? 9.769 14.697 1.342 1.00 87.62 83 SER A C 1
ATOM 676 O O . SER A 1 83 ? 9.018 14.514 2.297 1.00 87.62 83 SER A O 1
ATOM 678 N N . PHE A 1 84 ? 9.376 14.475 0.084 1.00 87.25 84 PHE A N 1
ATOM 679 C CA . PHE A 1 84 ? 8.009 14.083 -0.263 1.00 87.25 84 PHE A CA 1
ATOM 680 C C . PHE A 1 84 ? 7.592 12.762 0.396 1.00 87.25 84 PHE A C 1
ATOM 682 O O . PHE A 1 84 ? 6.486 12.646 0.933 1.00 87.25 84 PHE A O 1
ATOM 689 N N . LEU A 1 85 ? 8.467 11.750 0.384 1.00 86.31 85 LEU A N 1
ATOM 690 C CA . LEU A 1 85 ? 8.163 10.473 1.024 1.00 86.31 85 LEU A CA 1
ATOM 691 C C . LEU A 1 85 ? 8.024 10.625 2.545 1.00 86.31 85 LEU A C 1
ATOM 693 O O . LEU A 1 85 ? 7.113 10.035 3.133 1.00 86.31 85 LEU A O 1
ATOM 697 N N . LEU A 1 86 ? 8.897 11.411 3.182 1.00 90.62 86 LEU A N 1
ATOM 698 C CA . LEU A 1 86 ? 8.816 11.696 4.615 1.00 90.62 86 LEU A CA 1
ATOM 699 C C . LEU A 1 86 ? 7.500 12.387 4.976 1.00 90.62 86 LEU A C 1
ATOM 701 O O . LEU A 1 86 ? 6.857 11.964 5.939 1.00 90.62 86 LEU A O 1
ATOM 705 N N . ASP A 1 87 ? 7.057 13.357 4.177 1.00 92.50 87 ASP A N 1
ATOM 706 C CA . ASP A 1 87 ? 5.778 14.043 4.374 1.00 92.50 87 ASP A CA 1
ATOM 707 C C . ASP A 1 87 ? 4.605 13.059 4.304 1.00 92.50 87 ASP A C 1
ATOM 709 O O . ASP A 1 87 ? 3.786 12.987 5.225 1.00 92.50 87 ASP A O 1
ATOM 713 N N . LYS A 1 88 ? 4.562 12.198 3.277 1.00 91.31 88 LYS A N 1
ATOM 714 C CA . LYS A 1 88 ? 3.515 11.168 3.150 1.00 91.31 88 LYS A CA 1
ATOM 715 C C . LYS A 1 88 ? 3.522 10.170 4.304 1.00 91.31 88 LYS A C 1
ATOM 717 O O . LYS A 1 88 ? 2.460 9.778 4.800 1.00 91.31 88 LYS A O 1
ATOM 722 N N . VAL A 1 89 ? 4.702 9.754 4.761 1.00 91.81 89 VAL A N 1
ATOM 723 C CA . VAL A 1 89 ? 4.844 8.873 5.929 1.00 91.81 89 VAL A CA 1
ATOM 724 C C . VAL A 1 89 ? 4.352 9.569 7.197 1.00 91.81 89 VAL A C 1
ATOM 726 O O . VAL A 1 89 ? 3.625 8.954 7.984 1.00 91.81 89 VAL A O 1
ATOM 729 N N . TYR A 1 90 ? 4.700 10.841 7.389 1.00 94.81 90 TYR A N 1
ATOM 730 C CA . TYR A 1 90 ? 4.264 11.631 8.533 1.00 94.81 90 TYR A CA 1
ATOM 731 C C . TYR A 1 90 ? 2.741 11.798 8.550 1.00 94.81 90 TYR A C 1
ATOM 733 O O . TYR A 1 90 ? 2.103 11.453 9.548 1.00 94.81 90 TYR A O 1
ATOM 741 N N . GLU A 1 91 ? 2.136 12.221 7.437 1.00 93.94 91 GLU A N 1
ATOM 742 C CA . GLU A 1 91 ? 0.681 12.345 7.287 1.00 93.94 91 GLU A CA 1
ATOM 743 C C . GLU A 1 91 ? -0.034 11.030 7.619 1.00 93.94 91 GLU A C 1
ATOM 745 O O . GLU A 1 91 ? -1.004 11.005 8.386 1.00 93.94 91 GLU A O 1
ATOM 750 N N . ARG A 1 92 ? 0.457 9.907 7.077 1.00 93.31 92 ARG A N 1
ATOM 751 C CA . ARG A 1 92 ? -0.136 8.591 7.335 1.00 93.31 92 ARG A CA 1
ATOM 752 C C . ARG A 1 92 ? -0.017 8.199 8.804 1.00 93.31 92 ARG A C 1
ATOM 754 O O . ARG A 1 92 ? -0.978 7.672 9.369 1.00 93.31 92 ARG A O 1
ATOM 761 N N . ARG A 1 93 ? 1.126 8.479 9.436 1.00 96.06 93 ARG A N 1
ATOM 762 C CA . ARG A 1 93 ? 1.351 8.223 10.863 1.00 96.06 93 ARG A CA 1
ATOM 763 C C . ARG A 1 93 ? 0.378 9.012 11.733 1.00 96.06 93 ARG A C 1
ATOM 765 O O . ARG A 1 93 ? -0.206 8.426 12.640 1.00 96.06 93 ARG A O 1
ATOM 772 N N . GLN A 1 94 ? 0.168 10.297 11.451 1.00 97.38 94 GLN A N 1
ATOM 773 C CA . GLN A 1 94 ? -0.773 11.119 12.218 1.00 97.38 94 GLN A CA 1
ATOM 774 C C . GLN A 1 94 ? -2.209 10.602 12.092 1.00 97.38 94 GLN A C 1
ATOM 776 O O . GLN A 1 94 ? -2.887 10.430 13.104 1.00 97.38 94 GLN A O 1
ATOM 781 N N . LYS A 1 95 ? -2.645 10.238 10.877 1.00 94.94 95 LYS A N 1
ATOM 782 C CA . LYS A 1 95 ? -3.967 9.624 10.661 1.00 94.94 95 LYS A CA 1
ATOM 783 C C . LYS A 1 95 ? -4.145 8.342 11.483 1.00 94.94 95 LYS A C 1
ATOM 785 O O . LYS A 1 95 ? -5.181 8.165 12.112 1.00 94.94 95 LYS A O 1
ATOM 790 N N . LEU A 1 96 ? -3.133 7.473 11.522 1.00 95.56 96 LEU A N 1
ATOM 791 C CA . LEU A 1 96 ? -3.171 6.242 12.322 1.00 95.56 96 LEU A CA 1
ATOM 792 C C . LEU A 1 96 ? -3.217 6.511 13.833 1.00 95.56 96 LEU A C 1
ATOM 794 O O . LEU A 1 96 ? -3.894 5.787 14.560 1.00 95.56 96 LEU A O 1
ATOM 798 N N . ILE A 1 97 ? -2.512 7.537 14.318 1.00 97.62 97 ILE A N 1
ATOM 799 C CA . ILE A 1 97 ? -2.537 7.922 15.736 1.00 97.62 97 ILE A CA 1
ATOM 800 C C . ILE A 1 97 ? -3.933 8.399 16.142 1.00 97.62 97 ILE A C 1
ATOM 802 O O . ILE A 1 97 ? -4.426 7.956 17.177 1.00 97.62 97 ILE A O 1
ATOM 806 N N . LEU A 1 98 ? -4.571 9.238 15.320 1.00 97.50 98 LEU A N 1
ATOM 807 C CA . LEU A 1 98 ? -5.944 9.696 15.551 1.00 97.50 98 LEU A CA 1
ATOM 808 C C . LEU A 1 98 ? -6.926 8.520 15.540 1.00 97.50 98 LEU A C 1
ATOM 810 O O . LEU A 1 98 ? -7.652 8.323 16.507 1.00 97.50 98 LEU A O 1
ATOM 814 N N . GLN A 1 99 ? -6.855 7.656 14.521 1.00 96.38 99 GLN A N 1
ATOM 815 C CA . GLN A 1 99 ? -7.690 6.450 14.452 1.00 96.38 99 GLN A CA 1
ATOM 816 C C . GLN A 1 99 ? -7.527 5.559 15.688 1.00 96.38 99 GLN A C 1
ATOM 818 O O . GLN A 1 99 ? -8.507 5.034 16.207 1.00 96.38 99 GLN A O 1
ATOM 823 N N . ARG A 1 100 ? -6.298 5.398 16.194 1.00 98.06 100 ARG A N 1
ATOM 824 C CA . ARG A 1 100 ? -6.046 4.641 17.425 1.00 98.06 100 ARG A CA 1
ATOM 825 C C . ARG A 1 100 ? -6.716 5.289 18.639 1.00 98.06 100 ARG A C 1
ATOM 827 O O . ARG A 1 100 ? -7.272 4.564 19.455 1.00 98.06 100 ARG A O 1
ATOM 834 N N . GLN A 1 101 ? -6.650 6.613 18.769 1.00 98.38 101 GLN A N 1
ATOM 835 C CA . GLN A 1 101 ? -7.300 7.334 19.868 1.00 98.38 101 GLN A CA 1
ATOM 836 C C . GLN A 1 101 ? -8.823 7.181 19.814 1.00 98.38 101 GLN A C 1
ATOM 838 O O . GLN A 1 101 ? -9.443 6.943 20.847 1.00 98.38 101 GLN A O 1
ATOM 843 N N . ASP A 1 102 ? -9.416 7.258 18.624 1.00 98.12 102 ASP A N 1
ATOM 844 C CA . ASP A 1 102 ? -10.858 7.078 18.446 1.00 98.12 102 ASP A CA 1
ATOM 845 C C . ASP A 1 102 ? -11.287 5.643 18.775 1.00 98.12 102 ASP A C 1
ATOM 847 O O . ASP A 1 102 ? -12.252 5.440 19.507 1.00 98.12 102 ASP A O 1
ATOM 851 N N . ILE A 1 103 ? -10.525 4.641 18.319 1.00 98.44 103 ILE A N 1
ATOM 852 C CA . ILE A 1 103 ? -10.755 3.232 18.677 1.00 98.44 103 ILE A CA 1
ATOM 853 C C . ILE A 1 103 ? -10.678 3.032 20.194 1.00 98.44 103 ILE A C 1
ATOM 855 O O . ILE A 1 103 ? -11.530 2.356 20.758 1.00 98.44 103 ILE A O 1
ATOM 859 N N . GLN A 1 104 ? -9.695 3.635 20.867 1.00 98.50 104 GLN A N 1
ATOM 860 C CA . GLN A 1 104 ? -9.565 3.538 22.325 1.00 98.50 104 GLN A CA 1
ATOM 861 C C . GLN A 1 104 ? -10.771 4.130 23.063 1.00 98.50 104 GLN A C 1
ATOM 863 O O . GLN A 1 104 ? -11.222 3.540 24.040 1.00 98.50 104 GLN A O 1
ATOM 868 N N . LYS A 1 105 ? -11.315 5.258 22.591 1.00 98.19 105 LYS A N 1
ATOM 869 C CA . LYS A 1 105 ? -12.533 5.845 23.169 1.00 98.19 105 LYS A CA 1
ATOM 870 C C . LYS A 1 105 ? -13.742 4.932 22.984 1.00 98.19 105 LYS A C 1
ATOM 872 O O . LYS A 1 105 ? -14.437 4.665 23.952 1.00 98.19 105 LYS A O 1
ATOM 877 N N . MET A 1 106 ? -13.942 4.406 21.773 1.00 98.19 106 MET A N 1
ATOM 878 C CA . MET A 1 106 ? -15.049 3.484 21.495 1.00 98.19 106 MET A CA 1
ATOM 879 C C . MET A 1 106 ? -14.973 2.214 22.350 1.00 98.19 106 MET A C 1
ATOM 881 O O . MET A 1 106 ? -15.996 1.753 22.837 1.00 98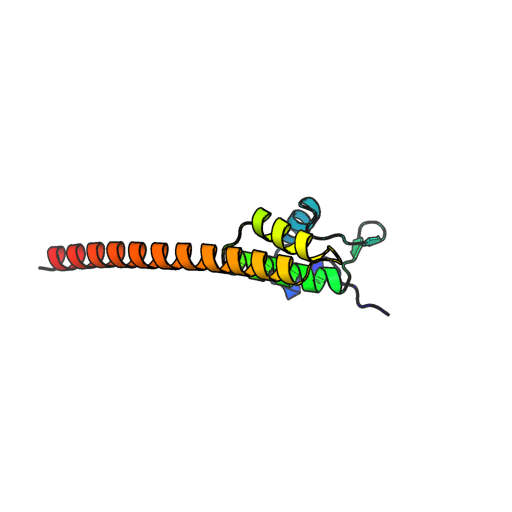.19 106 MET A O 1
ATOM 885 N N . LEU A 1 107 ? -13.774 1.659 22.561 1.00 98.44 107 LEU A N 1
ATOM 886 C CA . LEU A 1 107 ? -13.591 0.503 23.446 1.00 98.44 107 LEU A CA 1
ATOM 887 C C . LEU A 1 107 ? -13.966 0.836 24.896 1.00 98.44 107 LEU A C 1
ATOM 889 O O . LEU A 1 107 ? -14.729 0.092 25.495 1.00 98.44 107 LEU A O 1
ATOM 893 N N . SER A 1 108 ? -13.525 1.985 25.416 1.00 98.06 108 SER A N 1
ATOM 894 C CA . SER A 1 108 ? -13.893 2.427 26.769 1.00 98.06 108 SER A CA 1
ATOM 895 C C . SER A 1 108 ? -15.404 2.617 26.937 1.00 98.06 108 SER A C 1
ATOM 897 O O . SER A 1 108 ? -15.944 2.297 27.989 1.00 98.06 108 SER A O 1
ATOM 899 N N . GLU A 1 109 ? -16.097 3.129 25.916 1.00 97.56 109 GLU A N 1
ATOM 900 C CA . GLU A 1 109 ? -17.560 3.258 25.948 1.00 97.56 109 GLU A CA 1
ATOM 901 C C . GLU A 1 109 ? -18.257 1.891 25.983 1.00 97.56 109 GLU A C 1
ATOM 903 O O . GLU A 1 109 ? -19.276 1.741 26.658 1.00 97.56 109 GLU A O 1
ATOM 908 N N . LEU A 1 110 ? -17.719 0.890 25.276 1.00 98.00 110 LEU A N 1
ATOM 909 C CA . LEU A 1 110 ? -18.232 -0.482 25.325 1.00 98.00 110 LEU A CA 1
ATOM 910 C C . LEU A 1 110 ? -18.011 -1.110 26.707 1.00 98.00 110 LEU A C 1
ATOM 912 O O . LEU A 1 110 ? -18.957 -1.676 27.253 1.00 98.00 110 LEU A O 1
ATOM 916 N N . ASP A 1 111 ? -16.822 -0.942 27.291 1.00 97.69 111 ASP A N 1
ATOM 917 C CA . ASP A 1 111 ? -16.493 -1.441 28.632 1.00 97.69 111 ASP A CA 1
ATOM 918 C C . ASP A 1 111 ? -17.467 -0.873 29.688 1.00 97.69 111 ASP A C 1
ATOM 920 O O . ASP A 1 111 ? -18.045 -1.616 30.485 1.00 97.69 111 ASP A O 1
ATOM 924 N N . ASP A 1 112 ? -17.750 0.436 29.635 1.00 97.25 112 ASP A N 1
ATOM 925 C CA . ASP A 1 112 ? -18.704 1.103 30.534 1.00 97.25 112 ASP A CA 1
ATOM 926 C C . ASP A 1 112 ? -20.136 0.549 30.408 1.00 97.25 112 ASP A C 1
ATOM 928 O O . ASP A 1 112 ? -20.898 0.524 31.384 1.00 97.25 112 ASP A O 1
ATOM 932 N N . ILE A 1 113 ? -20.549 0.165 29.196 1.00 97.44 113 ILE A N 1
ATOM 933 C CA . ILE A 1 113 ? -21.865 -0.438 28.944 1.00 97.44 113 ILE A CA 1
ATOM 934 C C . ILE A 1 113 ? -21.907 -1.854 29.524 1.00 97.44 113 ILE A C 1
ATOM 936 O O . ILE A 1 113 ? -22.875 -2.196 30.208 1.00 97.44 113 ILE A O 1
ATOM 940 N N . GLU A 1 114 ? -20.870 -2.662 29.295 1.00 97.50 114 GLU A N 1
ATOM 941 C CA . GLU A 1 114 ? -20.779 -4.023 29.831 1.00 97.50 114 GLU A CA 1
ATOM 942 C C . GLU A 1 114 ? -20.793 -4.034 31.365 1.00 97.50 114 GLU A C 1
ATOM 944 O O . GLU A 1 114 ? -21.531 -4.816 31.970 1.00 97.50 114 GLU A O 1
ATOM 949 N N . GLU A 1 115 ? -20.059 -3.126 32.016 1.00 96.44 115 GLU A N 1
ATOM 950 C CA . GLU A 1 115 ? -20.065 -3.000 33.479 1.00 96.44 115 GLU A CA 1
ATOM 951 C C . GLU A 1 115 ? -21.441 -2.636 34.048 1.00 96.44 115 GLU A C 1
ATOM 953 O O . GLU A 1 115 ? -21.796 -3.076 35.144 1.00 96.44 115 GLU A O 1
ATOM 958 N N . LYS A 1 116 ? -22.223 -1.819 33.333 1.00 94.25 116 LYS A N 1
ATOM 959 C CA . LYS A 1 116 ? -23.578 -1.435 33.759 1.00 94.25 116 LYS A CA 1
ATOM 960 C C . LYS A 1 116 ? -24.582 -2.571 33.621 1.00 94.25 116 LYS A C 1
ATOM 962 O O . LYS A 1 116 ? -25.510 -2.627 34.417 1.00 94.25 116 LYS A O 1
ATOM 967 N N . LEU A 1 117 ? -24.428 -3.432 32.616 1.00 92.62 117 LEU A N 1
ATOM 968 C CA . LEU A 1 117 ? -25.341 -4.552 32.362 1.00 92.62 117 LEU A CA 1
ATOM 969 C C . LEU A 1 117 ? -25.052 -5.776 33.240 1.00 92.62 117 LEU A C 1
ATOM 971 O O . LEU A 1 117 ? -25.956 -6.570 33.484 1.00 92.62 117 LEU A O 1
ATOM 975 N N . ASN A 1 118 ? -23.811 -5.928 33.709 1.00 86.81 118 ASN A N 1
ATOM 976 C CA . ASN A 1 118 ? -23.390 -7.025 34.587 1.00 86.81 118 ASN A CA 1
ATOM 977 C C . ASN A 1 118 ? -23.528 -6.707 36.093 1.00 86.81 118 ASN A C 1
ATOM 979 O O . ASN A 1 118 ? -23.114 -7.520 36.923 1.00 86.81 118 ASN A O 1
ATOM 983 N N . LYS A 1 119 ? -24.079 -5.540 36.445 1.00 59.78 119 LYS A N 1
ATOM 984 C CA . LYS A 1 119 ? -24.470 -5.155 37.812 1.00 59.78 119 LYS A CA 1
ATOM 985 C C . LYS A 1 119 ? -25.959 -5.385 38.028 1.00 59.78 119 LYS A C 1
ATOM 987 O O . LYS A 1 119 ? -26.304 -5.811 39.151 1.00 59.78 119 LYS A O 1
#